Protein AF-A0A4Q3THB3-F1 (afdb_monomer_lite)

Foldseek 3Di:
DQQPDLQRVLFFKKKKAWQADPWDFQWKDQPVVHDDTDDDHHRDIDIDTSPTDMDGTDTPDDDTDIDIDTDGDPVSVVSNVVSVVVDDVVVVPPD

Structure (mmCIF, N/CA/C/O backbone):
data_AF-A0A4Q3THB3-F1
#
_entry.id   AF-A0A4Q3THB3-F1
#
loop_
_atom_site.group_PDB
_atom_site.id
_atom_site.type_symbol
_atom_site.label_atom_id
_atom_site.label_alt_id
_atom_site.label_comp_id
_atom_site.label_asym_id
_atom_site.label_entity_id
_atom_site.label_seq_id
_atom_site.pdbx_PDB_ins_code
_atom_site.Cartn_x
_atom_site.Cartn_y
_atom_site.Cartn_z
_atom_site.occupancy
_atom_site.B_iso_or_equiv
_atom_site.auth_seq_id
_atom_site.auth_comp_id
_atom_site.auth_asym_id
_atom_site.auth_atom_id
_atom_site.pdbx_PDB_model_num
ATOM 1 N N . ARG A 1 1 ? -0.523 7.850 -4.653 1.00 96.00 1 ARG A N 1
ATOM 2 C CA . ARG A 1 1 ? -0.136 7.045 -5.838 1.00 96.00 1 ARG A CA 1
ATOM 3 C C . ARG A 1 1 ? 1.287 6.570 -5.597 1.00 96.00 1 ARG A C 1
ATOM 5 O O . ARG A 1 1 ? 2.094 7.392 -5.182 1.00 96.00 1 ARG A O 1
ATOM 12 N N . ASP A 1 2 ? 1.593 5.306 -5.876 1.00 96.56 2 ASP A N 1
ATOM 13 C CA . ASP A 1 2 ? 2.851 4.675 -5.438 1.00 96.56 2 ASP A CA 1
ATOM 14 C C . ASP A 1 2 ? 3.851 4.405 -6.561 1.00 96.56 2 ASP A C 1
ATOM 16 O O . ASP A 1 2 ? 4.886 3.792 -6.322 1.00 96.56 2 ASP A O 1
ATOM 20 N N . ASN A 1 3 ? 3.583 4.845 -7.787 1.00 97.25 3 ASN A N 1
ATOM 21 C CA . ASN A 1 3 ? 4.388 4.506 -8.966 1.00 97.25 3 ASN A CA 1
ATOM 22 C C . ASN A 1 3 ? 4.859 5.725 -9.777 1.00 97.25 3 ASN A C 1
ATOM 24 O O . ASN A 1 3 ? 5.177 5.598 -10.956 1.00 97.25 3 ASN A O 1
ATOM 28 N N . THR A 1 4 ? 4.913 6.910 -9.164 1.00 96.31 4 THR A N 1
ATOM 29 C CA . THR A 1 4 ? 5.249 8.165 -9.861 1.00 96.31 4 THR A CA 1
ATOM 30 C C . THR A 1 4 ? 6.746 8.489 -9.888 1.00 96.31 4 THR A C 1
ATOM 32 O O . THR A 1 4 ? 7.161 9.378 -10.626 1.00 96.31 4 THR A O 1
ATOM 35 N N . THR A 1 5 ? 7.575 7.776 -9.118 1.00 95.44 5 THR A N 1
ATOM 36 C CA . THR A 1 5 ? 9.036 7.971 -9.088 1.00 95.44 5 THR A CA 1
ATOM 37 C C . THR A 1 5 ? 9.757 6.861 -9.849 1.00 95.44 5 THR A C 1
ATOM 39 O O . THR A 1 5 ? 9.228 5.760 -9.986 1.00 95.44 5 THR A O 1
ATOM 42 N N . LYS A 1 6 ? 10.997 7.094 -10.304 1.00 95.50 6 LYS A N 1
ATOM 43 C CA . LYS A 1 6 ? 11.797 6.063 -10.999 1.00 95.50 6 LYS A CA 1
ATOM 44 C C . LYS A 1 6 ? 11.973 4.795 -10.158 1.00 95.50 6 LYS A C 1
ATOM 46 O O . LYS A 1 6 ? 11.759 3.694 -10.660 1.00 95.50 6 LYS A O 1
ATOM 51 N N . GLY A 1 7 ? 12.271 4.954 -8.869 1.00 94.12 7 GLY A N 1
ATOM 52 C CA . GLY A 1 7 ? 12.451 3.835 -7.946 1.00 94.12 7 GLY A CA 1
ATOM 53 C C . GLY A 1 7 ? 11.192 2.993 -7.732 1.00 94.12 7 GLY A C 1
ATOM 54 O O . GLY A 1 7 ? 11.293 1.815 -7.404 1.00 94.12 7 GLY A O 1
ATOM 55 N N . THR A 1 8 ? 10.003 3.556 -7.957 1.00 95.56 8 THR A N 1
ATOM 56 C CA . THR A 1 8 ? 8.727 2.873 -7.709 1.00 95.56 8 THR A CA 1
ATOM 57 C C . THR A 1 8 ? 7.880 2.639 -8.961 1.00 95.56 8 THR A C 1
ATOM 59 O O . THR A 1 8 ? 6.835 2.001 -8.874 1.00 95.56 8 THR A O 1
ATOM 62 N N . ALA A 1 9 ? 8.341 3.072 -10.138 1.00 97.44 9 ALA A N 1
ATOM 63 C CA . ALA A 1 9 ? 7.618 2.990 -11.414 1.00 97.44 9 ALA A CA 1
ATOM 64 C C . ALA A 1 9 ? 7.211 1.563 -11.826 1.00 97.44 9 ALA A C 1
ATOM 66 O O . ALA A 1 9 ? 6.267 1.378 -12.593 1.00 97.44 9 ALA A O 1
ATOM 67 N N . HIS A 1 10 ? 7.914 0.552 -11.316 1.00 97.75 10 HIS A N 1
ATOM 68 C CA . HIS A 1 10 ? 7.612 -0.855 -11.564 1.00 97.75 10 HIS A CA 1
ATOM 69 C C . HIS A 1 10 ? 6.373 -1.354 -10.799 1.00 97.75 10 HIS A C 1
ATOM 71 O O . HIS A 1 10 ? 5.766 -2.346 -11.190 1.00 97.75 10 HIS A O 1
ATOM 77 N N . ARG A 1 11 ? 5.955 -0.692 -9.716 1.00 97.94 11 ARG A N 1
ATOM 78 C CA . ARG A 1 11 ? 4.852 -1.173 -8.872 1.00 97.94 11 ARG A CA 1
ATOM 79 C C . ARG A 1 11 ? 3.519 -1.114 -9.634 1.00 97.94 11 ARG A C 1
ATOM 81 O O . ARG A 1 11 ? 3.142 -0.058 -10.153 1.00 97.94 11 ARG A O 1
ATOM 88 N N . ARG A 1 12 ? 2.802 -2.244 -9.706 1.00 98.38 12 ARG A N 1
ATOM 89 C CA . ARG A 1 12 ? 1.496 -2.358 -10.388 1.00 98.38 12 ARG A CA 1
ATOM 90 C C . ARG A 1 12 ? 0.342 -2.339 -9.401 1.00 98.38 12 ARG A C 1
ATOM 92 O O . ARG A 1 12 ? -0.579 -1.535 -9.560 1.00 98.38 12 ARG A O 1
ATOM 99 N N . PHE A 1 13 ? 0.432 -3.174 -8.372 1.00 98.69 13 PHE A N 1
ATOM 100 C CA . PHE A 1 13 ? -0.561 -3.254 -7.309 1.00 98.69 13 PHE A CA 1
ATOM 101 C C . PHE A 1 13 ? 0.089 -3.054 -5.947 1.00 98.69 13 PHE A C 1
ATOM 103 O O . PHE A 1 13 ? 1.155 -3.605 -5.673 1.00 98.69 13 PHE A O 1
ATOM 110 N N . ALA A 1 14 ? -0.578 -2.284 -5.10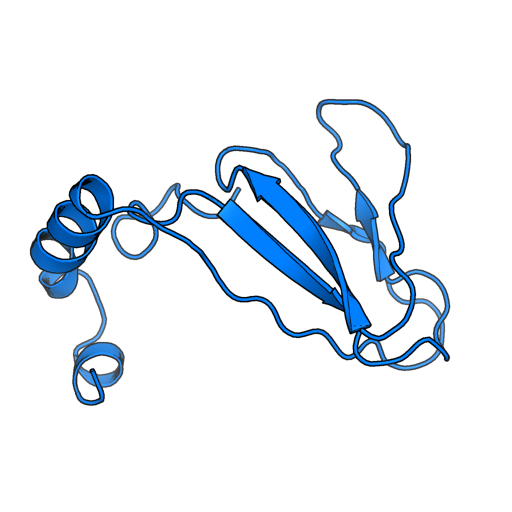0 1.00 98.56 14 ALA A N 1
ATOM 111 C CA . ALA A 1 14 ? -0.317 -2.229 -3.677 1.00 98.56 14 ALA A CA 1
ATOM 112 C C . ALA A 1 14 ? -1.276 -3.193 -2.977 1.00 98.56 14 ALA A C 1
ATOM 114 O O . ALA A 1 14 ? -2.434 -3.347 -3.382 1.00 98.56 14 ALA A O 1
ATOM 115 N N . VAL A 1 15 ? -0.790 -3.841 -1.926 1.00 98.62 15 VAL A N 1
ATOM 116 C CA . VAL A 1 15 ? -1.596 -4.700 -1.064 1.00 98.62 15 VAL A CA 1
ATOM 117 C C . VAL A 1 15 ? -1.530 -4.124 0.340 1.00 98.62 15 VAL A C 1
ATOM 119 O O . VAL A 1 15 ? -0.446 -3.887 0.852 1.00 98.62 15 VAL A O 1
ATOM 122 N N . SER A 1 16 ? -2.677 -3.906 0.973 1.00 98.25 16 SER A N 1
ATOM 123 C CA . SER A 1 16 ? -2.761 -3.519 2.381 1.00 98.25 16 SER A CA 1
ATOM 124 C C . SER A 1 16 ? -3.351 -4.673 3.177 1.00 98.25 16 SER A C 1
ATOM 126 O O . SER A 1 16 ? -4.539 -4.967 3.033 1.00 98.25 16 SER A O 1
ATOM 128 N N . ILE A 1 17 ? -2.517 -5.343 3.977 1.00 98.56 17 ILE A N 1
ATOM 129 C CA . ILE A 1 17 ? -2.927 -6.440 4.863 1.00 98.56 17 ILE A CA 1
ATOM 130 C C . ILE A 1 17 ? -2.962 -5.914 6.292 1.00 98.56 17 ILE A C 1
ATOM 132 O O . ILE A 1 17 ? -1.937 -5.474 6.813 1.00 98.56 17 ILE A O 1
ATOM 136 N N . ASN A 1 18 ? -4.128 -5.974 6.931 1.00 98.19 18 ASN A N 1
ATOM 137 C CA . ASN A 1 18 ? -4.270 -5.588 8.334 1.00 98.19 18 ASN A CA 1
ATOM 138 C C . ASN A 1 18 ? -3.721 -6.695 9.241 1.00 98.19 18 ASN A C 1
ATOM 140 O O . ASN A 1 18 ? -4.052 -7.862 9.050 1.00 98.19 18 ASN A O 1
ATOM 144 N N . LEU A 1 19 ? -2.908 -6.346 10.239 1.00 98.50 19 LEU A N 1
ATOM 145 C CA . LEU A 1 19 ? -2.315 -7.312 11.178 1.00 98.50 19 LEU A CA 1
ATOM 146 C C . LEU A 1 19 ? -2.982 -7.293 12.559 1.00 98.50 19 LEU A C 1
ATOM 148 O O . LEU A 1 19 ? -2.788 -8.208 13.352 1.00 98.50 19 LEU A O 1
ATOM 152 N N . ASN A 1 20 ? -3.789 -6.274 12.844 1.00 98.38 20 ASN A N 1
ATOM 153 C CA . ASN A 1 20 ? -4.555 -6.139 14.076 1.00 98.38 20 ASN A CA 1
ATOM 154 C C . ASN A 1 20 ? -5.879 -5.392 13.825 1.00 98.38 20 ASN A C 1
ATOM 156 O O . ASN A 1 20 ? -6.139 -4.930 12.711 1.00 98.38 20 ASN A O 1
ATOM 160 N N . SER A 1 21 ? -6.733 -5.309 14.851 1.00 97.94 21 SER A N 1
ATOM 161 C CA . SER A 1 21 ? -8.045 -4.639 14.779 1.00 97.94 21 SER A CA 1
ATOM 162 C C . SER A 1 21 ? -8.383 -3.752 15.979 1.00 97.94 21 SER A C 1
ATOM 164 O O . SER A 1 21 ? -9.459 -3.162 15.991 1.00 97.94 21 SER A O 1
ATOM 166 N N . ASP A 1 22 ? -7.510 -3.653 16.984 1.00 97.88 22 ASP A N 1
ATOM 167 C CA . ASP A 1 22 ? -7.751 -2.808 18.161 1.00 97.88 22 ASP A CA 1
ATOM 168 C C . ASP A 1 22 ? -7.281 -1.362 17.923 1.00 97.88 22 ASP A C 1
ATOM 170 O O . ASP A 1 22 ? -6.324 -0.880 18.527 1.00 97.88 22 ASP A O 1
ATOM 174 N N . TYR A 1 23 ? -7.933 -0.687 16.974 1.00 97.94 23 TYR A N 1
ATOM 175 C CA . TYR A 1 23 ? -7.728 0.730 16.671 1.00 97.94 23 TYR A CA 1
ATOM 176 C C . TYR A 1 23 ? -8.984 1.359 16.052 1.00 97.94 23 TYR A C 1
ATOM 178 O O . TYR A 1 23 ? -9.803 0.678 15.425 1.00 97.94 23 TYR A O 1
ATOM 186 N N . ASP A 1 24 ? -9.097 2.681 16.182 1.00 98.19 24 ASP A N 1
ATOM 187 C CA . ASP A 1 24 ? -10.135 3.484 15.528 1.00 98.19 24 ASP A CA 1
ATOM 188 C C . ASP A 1 24 ? -9.504 4.351 14.425 1.00 98.19 24 ASP A C 1
ATOM 190 O O . ASP A 1 24 ? -8.366 4.806 14.557 1.00 98.19 24 ASP A O 1
ATOM 194 N N . GLY A 1 25 ? -10.232 4.586 13.329 1.00 97.75 25 GLY A N 1
ATOM 195 C CA . GLY A 1 25 ? -9.671 5.202 12.117 1.00 97.75 25 GLY A CA 1
ATOM 196 C C . GLY A 1 25 ? -8.721 4.269 11.350 1.00 97.75 25 GLY A C 1
ATOM 197 O O . GLY A 1 25 ? -8.891 3.056 11.393 1.00 97.75 25 GLY A O 1
ATOM 198 N N . GLY A 1 26 ? -7.737 4.800 10.619 1.00 97.75 26 GLY A N 1
ATOM 199 C CA . GLY A 1 26 ? -6.764 3.976 9.879 1.00 97.75 26 GLY A CA 1
ATOM 200 C C . GLY A 1 26 ? -7.313 3.263 8.637 1.00 97.75 26 GLY A C 1
ATOM 201 O O . GLY A 1 26 ? -6.655 2.364 8.109 1.00 97.75 26 GLY A O 1
ATOM 202 N N . ASP A 1 27 ? -8.509 3.627 8.178 1.00 98.00 27 ASP A N 1
ATOM 203 C CA . ASP A 1 27 ? -9.168 2.967 7.052 1.00 98.00 27 ASP A CA 1
ATOM 204 C C . ASP A 1 27 ? -8.554 3.381 5.727 1.00 98.00 27 ASP A C 1
ATOM 206 O O . ASP A 1 27 ? -8.172 4.532 5.542 1.00 98.00 27 ASP A O 1
ATOM 210 N N . LEU A 1 28 ? -8.549 2.472 4.758 1.00 98.19 28 LEU A N 1
ATOM 211 C CA . LEU A 1 28 ? -8.154 2.822 3.404 1.00 98.19 28 LEU A CA 1
ATOM 212 C C . LEU A 1 28 ? -9.298 3.565 2.701 1.00 98.19 28 LEU A C 1
ATOM 214 O O . LEU A 1 28 ? -10.435 3.091 2.693 1.00 98.19 28 LEU A O 1
ATOM 218 N N . ARG A 1 29 ? -8.998 4.702 2.073 1.00 98.25 29 ARG A N 1
ATOM 219 C CA . ARG A 1 29 ? -9.928 5.477 1.238 1.00 98.25 29 ARG A CA 1
ATOM 220 C C . ARG A 1 29 ? -9.311 5.751 -0.132 1.00 98.25 29 ARG A C 1
ATOM 222 O O . ARG A 1 29 ? -8.097 5.922 -0.249 1.00 98.25 29 ARG A O 1
ATOM 229 N N . PHE A 1 30 ? -10.163 5.832 -1.156 1.00 98.12 30 PHE A N 1
ATOM 230 C CA . PHE A 1 30 ? -9.791 6.192 -2.528 1.00 98.12 30 PHE A CA 1
ATOM 231 C C . PHE A 1 30 ? -10.530 7.468 -2.955 1.00 98.12 30 PHE A C 1
ATOM 233 O O . PHE A 1 30 ? -11.618 7.371 -3.527 1.00 98.12 30 PHE A O 1
ATOM 240 N N . PRO A 1 31 ? -9.968 8.664 -2.690 1.00 97.06 31 PRO A N 1
ATOM 241 C CA . PRO A 1 31 ? -10.685 9.932 -2.858 1.00 97.06 31 PRO A CA 1
ATOM 242 C C . PRO A 1 31 ? -11.175 10.217 -4.285 1.00 97.06 31 PRO A C 1
ATOM 244 O O . PRO A 1 31 ? -12.118 10.979 -4.467 1.00 97.06 31 PRO A O 1
ATOM 247 N N . GLU A 1 32 ? -10.573 9.587 -5.299 1.00 97.25 32 GLU A N 1
ATOM 248 C CA . GLU A 1 32 ? -11.017 9.685 -6.700 1.00 97.25 32 GLU A CA 1
ATOM 249 C C . GLU A 1 32 ? -12.409 9.076 -6.937 1.00 97.25 32 GLU A C 1
ATOM 251 O O . GLU A 1 32 ? -13.057 9.404 -7.928 1.00 97.25 32 GLU A O 1
ATOM 256 N N . PHE A 1 33 ? -12.876 8.204 -6.037 1.00 96.38 33 PHE A N 1
ATOM 257 C CA . PHE A 1 33 ? -14.116 7.434 -6.180 1.00 96.38 33 PHE A CA 1
ATOM 258 C C . PHE A 1 33 ? -15.116 7.682 -5.040 1.00 96.38 33 PHE A C 1
ATOM 260 O O . PHE A 1 33 ? -16.056 6.906 -4.865 1.00 96.38 33 PHE A O 1
ATOM 267 N N . GLY A 1 34 ? -14.922 8.754 -4.267 1.00 95.94 34 GLY A N 1
ATOM 268 C CA . GLY A 1 34 ? -15.798 9.155 -3.167 1.00 95.94 34 GLY A CA 1
ATOM 269 C C . GLY A 1 34 ? -15.184 8.969 -1.778 1.00 95.94 34 GLY A C 1
ATOM 270 O O . GLY A 1 34 ? -13.972 8.837 -1.609 1.00 95.94 34 GLY A O 1
ATOM 271 N N . ASP A 1 35 ? -16.044 8.997 -0.764 1.00 96.50 35 ASP A N 1
ATOM 272 C CA . ASP A 1 35 ? -15.679 9.018 0.656 1.00 96.50 35 ASP A CA 1
ATOM 273 C C . ASP A 1 35 ? -15.705 7.641 1.336 1.00 96.50 35 ASP A C 1
ATOM 275 O O . ASP A 1 35 ? -15.293 7.521 2.491 1.00 96.50 35 ASP A O 1
ATOM 279 N N . ARG A 1 36 ? -16.133 6.595 0.618 1.00 97.75 36 ARG A N 1
ATOM 280 C CA . ARG A 1 36 ? -16.200 5.226 1.137 1.00 97.75 36 ARG A CA 1
ATOM 281 C C . ARG A 1 36 ? -14.844 4.755 1.665 1.00 97.75 36 ARG A C 1
ATOM 283 O O . ARG A 1 36 ? -13.832 4.805 0.960 1.00 97.75 36 ARG A O 1
ATOM 290 N N . THR A 1 37 ? -14.866 4.198 2.874 1.00 98.06 37 THR A N 1
ATOM 291 C CA . THR A 1 37 ? -13.707 3.576 3.512 1.00 98.06 37 THR A CA 1
ATOM 292 C C . THR A 1 37 ? -13.737 2.047 3.416 1.00 98.06 37 THR A C 1
ATOM 294 O O . THR A 1 37 ? -14.790 1.421 3.253 1.00 98.06 37 THR A O 1
ATOM 297 N N . TYR A 1 38 ? -12.554 1.438 3.491 1.00 97.81 38 TYR A N 1
ATOM 298 C CA . TYR A 1 38 ? -12.335 -0.002 3.408 1.00 97.81 38 TYR A CA 1
ATOM 299 C C . TYR A 1 38 ? -11.442 -0.458 4.567 1.00 97.81 38 TYR A C 1
ATOM 301 O O . TYR A 1 38 ? -10.302 -0.007 4.703 1.00 97.81 38 TYR A O 1
ATOM 309 N N . ARG A 1 39 ? -11.943 -1.403 5.371 1.00 97.31 39 ARG A N 1
ATOM 310 C CA . ARG A 1 39 ? -11.206 -2.044 6.469 1.00 97.31 39 ARG A CA 1
ATOM 311 C C . ARG A 1 39 ? -11.375 -3.566 6.404 1.00 97.31 39 ARG A C 1
ATOM 313 O O . ARG A 1 39 ? -12.347 -4.094 6.942 1.00 97.31 39 ARG A O 1
ATOM 320 N N . PRO A 1 40 ? -10.456 -4.289 5.746 1.00 97.25 40 PRO A N 1
ATOM 321 C CA . PRO A 1 40 ? -10.406 -5.742 5.857 1.00 97.25 40 PRO A CA 1
ATOM 322 C C . PRO A 1 40 ? -10.201 -6.177 7.324 1.00 97.25 40 PRO A C 1
ATOM 324 O O . PRO A 1 40 ? -9.562 -5.442 8.087 1.00 97.25 40 PRO A O 1
ATOM 327 N N . PRO A 1 41 ? -10.693 -7.358 7.739 1.00 97.69 41 PRO A N 1
ATOM 328 C CA . PRO A 1 41 ? -10.356 -7.918 9.051 1.00 97.69 41 PRO A CA 1
ATOM 329 C C . PRO A 1 41 ? -8.843 -8.206 9.151 1.00 97.69 41 PRO A C 1
ATOM 331 O O . PRO A 1 41 ? -8.167 -8.225 8.119 1.00 97.69 41 PRO A O 1
ATOM 334 N N . PRO A 1 42 ? -8.284 -8.461 10.350 1.00 98.38 42 PRO A N 1
ATOM 335 C CA . PRO A 1 42 ? -6.914 -8.958 10.480 1.00 98.38 42 PRO A CA 1
ATOM 336 C C . PRO A 1 42 ? -6.669 -10.185 9.586 1.00 98.38 42 PRO A C 1
ATOM 338 O O . PRO A 1 42 ? -7.503 -11.085 9.518 1.00 98.38 42 PRO A O 1
ATOM 341 N N . GLY A 1 43 ? -5.552 -10.195 8.858 1.00 98.25 43 GLY A N 1
ATOM 342 C CA . GLY A 1 43 ? -5.227 -11.178 7.817 1.00 98.25 43 GLY A CA 1
ATOM 343 C C . GLY A 1 43 ? -5.916 -10.937 6.466 1.00 98.25 43 GLY A C 1
ATOM 344 O O . GLY A 1 43 ? -5.497 -11.497 5.456 1.00 98.25 43 GLY A O 1
ATOM 345 N N . GLY A 1 44 ? -6.937 -10.081 6.411 1.00 98.31 44 GLY A N 1
ATOM 346 C CA . GLY A 1 44 ? -7.598 -9.660 5.180 1.00 98.31 44 GLY A CA 1
ATOM 347 C C . GLY A 1 44 ? -6.778 -8.630 4.403 1.00 98.31 44 GLY A C 1
ATOM 348 O O . GLY A 1 44 ? -6.091 -7.789 4.988 1.00 98.31 44 GLY A O 1
ATOM 349 N N . ALA A 1 45 ? -6.890 -8.675 3.075 1.00 98.12 45 ALA A N 1
ATOM 350 C CA . ALA A 1 45 ? -6.147 -7.815 2.160 1.00 98.12 45 ALA A CA 1
ATOM 351 C C . ALA A 1 45 ? -7.075 -6.899 1.350 1.00 98.12 45 ALA A C 1
ATOM 353 O O . ALA A 1 45 ? -8.097 -7.342 0.825 1.00 98.12 45 ALA A O 1
ATOM 354 N N . CYS A 1 46 ? -6.679 -5.638 1.180 1.00 98.25 46 CYS A N 1
ATOM 355 C CA . CYS A 1 46 ? -7.184 -4.778 0.113 1.00 98.25 46 CYS A CA 1
ATOM 356 C C . CYS A 1 46 ? -6.104 -4.643 -0.967 1.00 98.25 46 CYS A C 1
ATOM 358 O O . CYS A 1 46 ? -4.992 -4.210 -0.664 1.00 98.25 46 CYS A O 1
ATOM 360 N N . VAL A 1 47 ? -6.420 -5.024 -2.208 1.00 98.44 47 VAL A N 1
ATOM 361 C CA . VAL A 1 47 ? -5.507 -4.947 -3.361 1.00 98.44 47 VAL A CA 1
ATOM 362 C C . VAL A 1 47 ? -6.002 -3.862 -4.307 1.00 98.44 47 VAL A C 1
ATOM 364 O O . VAL A 1 47 ? -7.165 -3.876 -4.708 1.00 98.44 47 VAL A O 1
ATOM 367 N N . PHE A 1 48 ? -5.133 -2.927 -4.678 1.00 98.38 48 PHE A N 1
ATOM 368 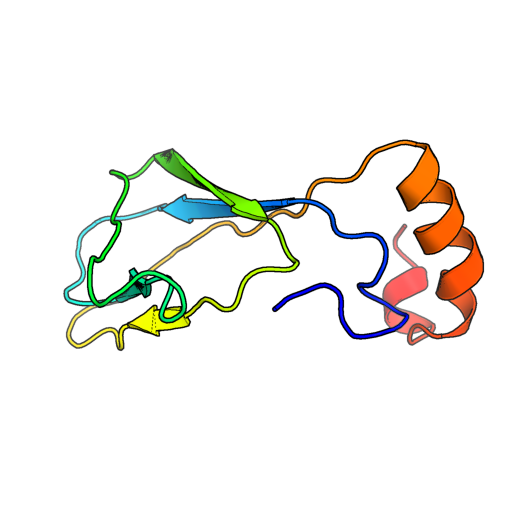C CA . PHE A 1 48 ? -5.499 -1.796 -5.531 1.00 98.38 48 PHE A CA 1
ATOM 369 C C . PH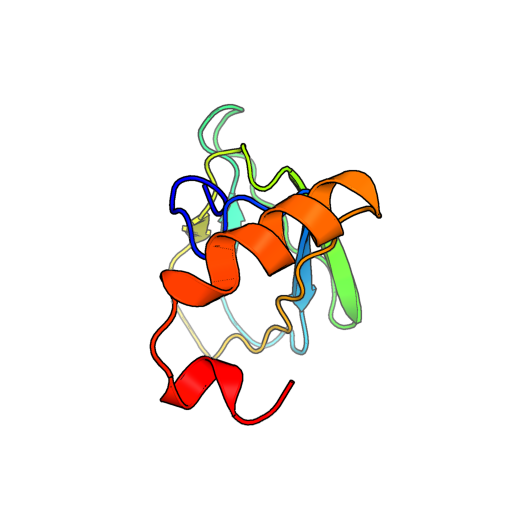E A 1 48 ? -4.338 -1.357 -6.423 1.00 98.38 48 PHE A C 1
ATOM 371 O O . PHE A 1 48 ? -3.173 -1.653 -6.158 1.00 98.38 48 PHE A O 1
ATOM 378 N N . SER A 1 49 ? -4.652 -0.661 -7.518 1.00 98.31 49 SER A N 1
ATOM 379 C CA . SER A 1 49 ? -3.632 -0.174 -8.450 1.00 98.31 49 SER A CA 1
ATOM 380 C C . SER A 1 49 ? -2.752 0.895 -7.800 1.00 98.31 49 SER A C 1
ATOM 382 O O . SER A 1 49 ? -3.262 1.870 -7.246 1.00 98.31 49 SER A O 1
ATOM 384 N N . CYS A 1 50 ? -1.429 0.783 -7.957 1.00 98.44 50 CYS A N 1
ATOM 385 C CA . CYS A 1 50 ? -0.479 1.815 -7.519 1.00 98.44 50 CYS A CA 1
ATOM 386 C C . CYS A 1 50 ? -0.702 3.161 -8.220 1.00 98.44 50 CYS A C 1
ATOM 388 O O . CYS A 1 50 ? -0.296 4.204 -7.699 1.00 98.44 50 CYS A O 1
ATOM 390 N N . SER A 1 51 ? -1.361 3.143 -9.381 1.00 97.88 51 SER A N 1
ATOM 391 C CA . SER A 1 51 ? -1.709 4.344 -10.125 1.00 97.88 51 SER A CA 1
ATOM 392 C C . SER A 1 51 ? -2.858 5.117 -9.502 1.00 97.88 51 SER A C 1
ATOM 394 O O . SER A 1 51 ? -3.086 6.215 -9.972 1.00 97.88 51 SER A O 1
ATOM 396 N N . ILE A 1 52 ? -3.575 4.614 -8.491 1.00 97.56 52 ILE A N 1
ATOM 397 C CA . ILE A 1 52 ? -4.735 5.281 -7.873 1.00 97.56 52 ILE A CA 1
ATOM 398 C C . ILE A 1 52 ? -4.307 6.116 -6.651 1.00 97.56 52 ILE A C 1
ATOM 400 O O . ILE A 1 52 ? -3.389 5.753 -5.900 1.00 97.56 52 ILE A O 1
ATOM 404 N N . LEU A 1 53 ? -4.934 7.282 -6.464 1.00 97.75 53 LEU A N 1
ATOM 405 C CA . LEU A 1 53 ? -4.778 8.093 -5.261 1.00 97.75 53 LEU A CA 1
ATOM 406 C C . LEU A 1 53 ? -5.506 7.405 -4.108 1.00 97.75 53 LEU A C 1
ATOM 408 O O . LEU A 1 53 ? -6.680 7.056 -4.205 1.00 97.75 53 LEU A O 1
ATOM 412 N N . HIS A 1 54 ? -4.792 7.221 -3.010 1.00 98.06 54 HIS A N 1
ATOM 413 C CA . HIS A 1 54 ? -5.298 6.546 -1.833 1.00 98.06 54 HIS A CA 1
ATOM 414 C C . HIS A 1 54 ? -4.672 7.170 -0.593 1.00 98.06 54 HIS A C 1
ATOM 416 O O . HIS A 1 54 ? -3.632 7.830 -0.667 1.00 98.06 54 HIS A O 1
ATOM 422 N N . GLU A 1 55 ? -5.311 6.929 0.538 1.00 97.44 55 GLU A N 1
ATOM 423 C CA . GLU A 1 55 ? -4.844 7.348 1.851 1.00 97.44 55 GLU A CA 1
ATOM 424 C C . GLU A 1 55 ? -5.330 6.363 2.915 1.00 97.44 55 GLU A C 1
ATOM 426 O O . GLU A 1 55 ? -6.369 5.718 2.754 1.00 97.44 55 GLU A O 1
ATOM 431 N N . ALA A 1 56 ? -4.577 6.269 4.008 1.00 97.62 56 ALA A N 1
ATOM 432 C CA . ALA A 1 56 ? -5.094 5.746 5.262 1.00 97.62 56 ALA A CA 1
ATOM 433 C C . ALA A 1 56 ? -5.664 6.924 6.062 1.00 97.62 56 ALA A C 1
ATOM 435 O O . ALA A 1 56 ? -4.968 7.926 6.249 1.00 97.62 56 ALA A O 1
ATOM 436 N N . THR A 1 57 ? -6.908 6.822 6.529 1.00 97.81 57 THR A N 1
ATOM 437 C CA . THR A 1 57 ? -7.491 7.844 7.403 1.00 97.81 57 THR A CA 1
ATOM 438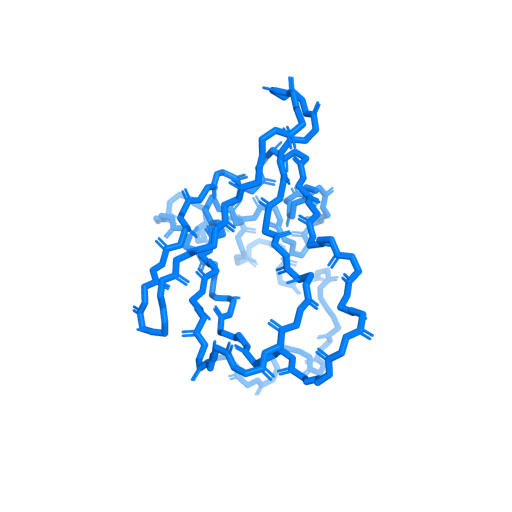 C C . THR A 1 57 ? -6.709 7.918 8.721 1.00 97.81 57 THR A C 1
ATOM 440 O O . THR A 1 57 ? -6.069 6.936 9.109 1.00 97.81 57 THR A O 1
ATOM 443 N N . PRO A 1 58 ? -6.720 9.059 9.434 1.00 98.31 58 PRO A N 1
ATOM 444 C CA . PRO A 1 58 ? -6.003 9.176 10.700 1.00 98.31 58 PRO A CA 1
ATOM 445 C C . PRO A 1 58 ? -6.417 8.084 11.690 1.00 98.31 58 PRO A C 1
ATOM 447 O O . PRO A 1 58 ? -7.605 7.807 11.844 1.00 98.31 58 PRO A O 1
ATOM 450 N N . VAL A 1 59 ? -5.444 7.475 12.369 1.00 98.38 59 VAL A N 1
ATOM 451 C CA . VAL A 1 59 ? -5.714 6.607 13.522 1.00 98.38 59 VAL A CA 1
ATOM 452 C C . VAL A 1 59 ? -5.985 7.512 14.719 1.00 98.38 59 VAL A C 1
ATOM 454 O O . VAL A 1 59 ? -5.127 8.307 15.096 1.00 98.38 59 VAL A O 1
ATOM 457 N N . SER A 1 60 ? -7.181 7.425 15.298 1.00 98.44 60 SER A N 1
ATOM 458 C CA . SER A 1 60 ? -7.600 8.279 16.420 1.00 98.44 60 SER A CA 1
ATOM 459 C C . SER A 1 60 ? -7.429 7.615 17.788 1.00 98.44 60 SER A C 1
ATOM 461 O O . SER A 1 60 ? -7.446 8.302 18.806 1.00 98.44 60 SER A O 1
ATOM 463 N N . ARG A 1 61 ? -7.280 6.286 17.823 1.00 98.62 61 ARG A N 1
ATOM 464 C CA . ARG A 1 61 ? -7.042 5.484 19.031 1.00 98.62 61 ARG A CA 1
ATOM 465 C C . ARG A 1 61 ? -6.267 4.221 18.667 1.00 98.62 61 ARG A C 1
ATOM 467 O O . ARG A 1 61 ? -6.604 3.578 17.675 1.00 98.62 61 ARG A O 1
ATOM 474 N N . GLY A 1 62 ? -5.318 3.832 19.517 1.00 98.25 62 GLY A N 1
ATOM 475 C CA . GLY A 1 62 ? -4.541 2.600 19.360 1.00 98.25 62 GLY A CA 1
ATOM 476 C C . GLY A 1 62 ? -3.449 2.719 18.298 1.00 98.25 62 GLY A C 1
ATOM 477 O O . GLY A 1 62 ? -3.062 3.819 17.907 1.00 98.25 62 GLY A O 1
ATOM 478 N N . GLU A 1 63 ? -2.956 1.574 17.833 1.00 98.38 63 GLU A N 1
ATOM 479 C CA . GLU A 1 63 ? -1.913 1.479 16.810 1.00 98.38 63 GLU A CA 1
ATOM 480 C C . GLU A 1 63 ? -2.379 0.555 15.685 1.00 98.38 63 GLU A C 1
ATOM 482 O O . GLU A 1 63 ? -2.946 -0.507 15.944 1.00 98.38 63 GLU A O 1
ATOM 487 N N . ARG A 1 64 ? -2.140 0.934 14.425 1.00 98.06 64 ARG A N 1
ATOM 488 C CA . ARG A 1 64 ? -2.464 0.102 13.259 1.00 98.06 64 ARG A CA 1
ATOM 489 C C . ARG A 1 64 ? -1.201 -0.561 12.722 1.00 98.06 64 ARG A C 1
ATOM 491 O O . ARG A 1 64 ? -0.348 0.108 12.142 1.00 98.06 64 ARG A O 1
ATOM 498 N N . PHE A 1 65 ? -1.135 -1.883 12.823 1.00 98.31 65 PHE A N 1
ATOM 499 C CA . PHE A 1 65 ? -0.094 -2.690 12.197 1.00 98.31 65 PHE A CA 1
ATOM 500 C C . PHE A 1 65 ? -0.584 -3.205 10.841 1.00 98.31 65 PHE A C 1
ATOM 502 O O . PHE A 1 65 ? -1.668 -3.785 10.729 1.00 98.31 65 PHE A O 1
ATOM 509 N N . ALA A 1 66 ? 0.216 -2.996 9.796 1.00 97.88 66 ALA A N 1
ATOM 510 C CA . ALA A 1 66 ? -0.102 -3.440 8.446 1.00 97.88 66 ALA A CA 1
ATOM 511 C C . ALA A 1 66 ? 1.143 -3.938 7.708 1.00 97.88 66 ALA A C 1
ATOM 513 O O . ALA A 1 66 ? 2.237 -3.408 7.894 1.00 97.88 66 ALA A O 1
ATOM 514 N N . PHE A 1 67 ? 0.955 -4.921 6.829 1.00 98.38 67 PHE A N 1
ATOM 515 C CA . PHE A 1 67 ? 1.963 -5.340 5.858 1.00 98.38 67 PHE A CA 1
ATOM 516 C C . PHE A 1 67 ? 1.586 -4.805 4.472 1.00 98.38 67 PHE A C 1
ATOM 518 O O . PHE A 1 67 ? 0.458 -5.013 4.019 1.00 98.38 67 PHE A O 1
ATOM 525 N N . LEU A 1 68 ? 2.519 -4.091 3.828 1.00 97.69 68 LEU A N 1
ATOM 526 C CA . LEU A 1 68 ? 2.275 -3.323 2.599 1.00 97.69 68 LEU A CA 1
ATOM 527 C C . LEU A 1 68 ? 3.162 -3.776 1.418 1.00 97.69 68 LEU A C 1
ATOM 529 O O . LEU A 1 68 ? 4.043 -3.019 0.996 1.00 97.69 68 LEU A O 1
ATOM 533 N N . PRO A 1 69 ? 3.015 -5.009 0.893 1.00 97.69 69 PRO A N 1
ATOM 534 C CA . PRO A 1 69 ? 3.803 -5.437 -0.252 1.00 97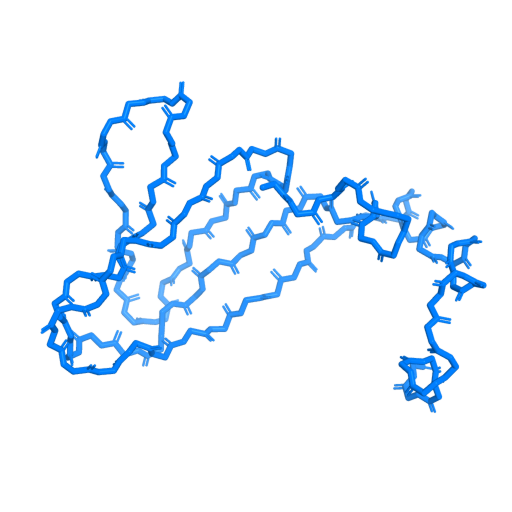.69 69 PRO A CA 1
ATOM 535 C C . PRO A 1 69 ? 3.304 -4.793 -1.553 1.00 97.69 69 PRO A C 1
ATOM 537 O O . PRO A 1 69 ? 2.153 -4.364 -1.680 1.00 97.69 69 PRO A O 1
ATOM 540 N N . PHE A 1 70 ? 4.185 -4.784 -2.551 1.00 98.12 70 PHE A N 1
ATOM 541 C CA . PHE A 1 70 ? 3.886 -4.322 -3.901 1.00 98.12 70 PHE A CA 1
ATOM 542 C C . PHE A 1 70 ? 4.112 -5.449 -4.898 1.00 98.12 70 PHE A C 1
ATOM 544 O O . PHE A 1 70 ? 5.138 -6.126 -4.853 1.00 98.12 70 PHE A O 1
ATOM 551 N N . LEU A 1 71 ? 3.161 -5.623 -5.809 1.00 98.38 71 LEU A N 1
ATOM 552 C CA . LEU A 1 71 ? 3.186 -6.659 -6.832 1.00 98.38 71 LEU A CA 1
ATOM 553 C C . LEU A 1 71 ? 3.455 -6.036 -8.199 1.00 98.38 71 LEU A C 1
ATOM 555 O O . LEU A 1 71 ? 2.988 -4.932 -8.509 1.00 98.38 71 LEU A O 1
ATOM 559 N N . TYR A 1 72 ? 4.207 -6.760 -9.016 1.00 98.44 72 TYR A N 1
ATOM 560 C CA . TYR A 1 72 ? 4.552 -6.387 -10.377 1.00 98.44 72 TYR A CA 1
ATOM 561 C C . TYR A 1 72 ? 4.807 -7.643 -11.219 1.00 98.44 72 TYR A C 1
ATOM 563 O O . TYR A 1 72 ? 5.078 -8.712 -10.677 1.00 98.44 72 TYR A O 1
ATOM 571 N N . ASP A 1 73 ? 4.660 -7.512 -12.534 1.00 97.88 73 ASP A N 1
ATOM 572 C CA . ASP A 1 73 ? 4.863 -8.581 -13.513 1.00 97.88 73 ASP A CA 1
ATOM 573 C C . ASP A 1 73 ? 6.290 -8.562 -14.091 1.00 97.88 73 ASP A C 1
ATOM 575 O O . ASP A 1 73 ? 7.106 -7.701 -13.760 1.00 97.88 73 ASP A O 1
ATOM 579 N N . GLU A 1 74 ? 6.599 -9.498 -14.990 1.00 98.38 74 GLU A N 1
ATOM 580 C CA . GLU A 1 74 ? 7.917 -9.587 -15.636 1.00 98.38 74 GLU A CA 1
ATOM 581 C C . GLU A 1 74 ? 8.272 -8.328 -16.440 1.00 98.38 74 GLU A C 1
ATOM 583 O O . GLU A 1 74 ? 9.416 -7.874 -16.434 1.00 98.38 74 GLU A O 1
ATOM 588 N N . ALA A 1 75 ? 7.291 -7.720 -17.114 1.00 98.31 75 ALA A N 1
ATOM 589 C CA . ALA A 1 75 ? 7.509 -6.485 -17.860 1.00 98.31 75 ALA A CA 1
ATOM 590 C C . ALA A 1 75 ? 7.930 -5.338 -16.928 1.00 98.31 75 ALA A C 1
ATOM 592 O O . ALA A 1 75 ? 8.845 -4.575 -17.237 1.00 98.31 75 ALA A O 1
ATOM 593 N N . ALA A 1 76 ? 7.298 -5.226 -15.762 1.00 97.94 76 ALA A N 1
ATOM 594 C CA . ALA A 1 76 ? 7.684 -4.267 -14.742 1.00 97.94 76 ALA A CA 1
ATOM 595 C C . ALA A 1 76 ? 8.989 -4.626 -14.016 1.00 97.94 76 ALA A C 1
ATOM 597 O O . ALA A 1 76 ? 9.689 -3.714 -13.575 1.00 97.94 76 ALA A O 1
ATOM 598 N N . ALA A 1 77 ? 9.353 -5.906 -13.917 1.00 97.69 77 ALA A N 1
ATOM 599 C CA . ALA A 1 77 ? 10.647 -6.316 -13.374 1.00 97.69 77 ALA A CA 1
ATOM 600 C C . ALA A 1 77 ? 11.807 -5.715 -14.186 1.00 97.69 77 ALA A C 1
ATOM 602 O O . ALA A 1 77 ? 12.730 -5.152 -13.602 1.00 97.69 77 ALA A O 1
ATOM 603 N N . LYS A 1 78 ? 11.695 -5.684 -15.521 1.00 98.06 78 LYS A N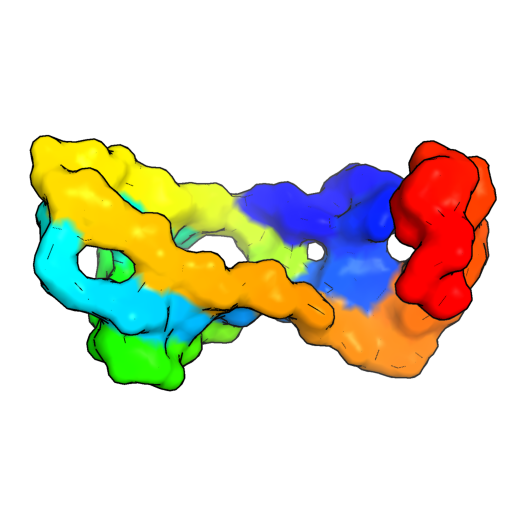 1
ATOM 604 C CA . LYS A 1 78 ? 12.673 -5.002 -16.392 1.00 98.06 78 LYS A CA 1
ATOM 605 C C . LYS A 1 78 ? 12.788 -3.509 -16.072 1.00 98.06 78 LYS A C 1
ATOM 607 O O . LYS A 1 78 ? 13.885 -2.984 -15.921 1.00 98.06 78 LYS A O 1
ATOM 612 N N . VAL A 1 79 ? 11.652 -2.835 -15.863 1.00 97.50 79 VAL A N 1
ATOM 613 C CA . VAL A 1 79 ? 11.628 -1.420 -15.440 1.00 97.50 79 VAL A CA 1
ATOM 614 C C . VAL A 1 79 ? 12.311 -1.233 -14.083 1.00 97.50 79 VAL A C 1
ATOM 616 O O . VAL A 1 79 ? 12.988 -0.228 -13.865 1.00 97.50 79 VAL A O 1
ATOM 619 N N . ARG A 1 80 ? 12.136 -2.178 -13.151 1.00 96.12 80 ARG A N 1
ATOM 620 C CA . ARG A 1 80 ? 12.811 -2.156 -11.848 1.00 96.12 80 ARG A CA 1
ATOM 621 C C . ARG A 1 80 ? 14.325 -2.235 -12.025 1.00 96.12 80 ARG A C 1
ATOM 623 O O . ARG A 1 80 ? 15.013 -1.389 -11.465 1.00 96.12 80 ARG A O 1
ATOM 630 N N . GLU A 1 81 ? 14.813 -3.201 -12.800 1.00 95.88 81 GLU A N 1
ATOM 631 C CA . GLU A 1 81 ? 16.240 -3.413 -13.084 1.00 95.88 81 GLU A CA 1
ATOM 632 C C . GLU A 1 81 ? 16.884 -2.183 -13.732 1.00 95.88 81 GLU A C 1
ATOM 634 O O . GLU A 1 81 ? 17.878 -1.661 -13.226 1.00 95.88 81 GLU A O 1
ATOM 639 N N . GLU A 1 82 ? 16.270 -1.647 -14.788 1.00 96.19 82 GLU A N 1
ATOM 640 C CA . GLU A 1 82 ? 16.741 -0.442 -15.483 1.00 96.19 82 GLU A CA 1
ATOM 641 C C . GLU A 1 82 ? 16.837 0.780 -14.558 1.00 96.19 82 GLU A C 1
ATOM 643 O O . GLU A 1 82 ? 17.701 1.649 -14.742 1.00 96.19 82 GLU A O 1
ATOM 648 N N . ASN A 1 83 ? 15.946 0.855 -13.564 1.00 96.12 83 ASN A N 1
ATOM 649 C CA . ASN A 1 83 ? 15.868 1.966 -12.628 1.00 96.12 83 ASN A CA 1
ATOM 650 C C . ASN A 1 83 ? 16.695 1.768 -11.348 1.00 96.12 83 ASN A C 1
ATOM 652 O O . ASN A 1 83 ? 16.780 2.723 -10.574 1.00 96.12 83 ASN A O 1
ATOM 656 N N . LEU A 1 84 ? 17.340 0.611 -11.127 1.00 93.00 84 LEU A N 1
ATOM 657 C CA . LEU A 1 84 ? 18.191 0.371 -9.944 1.00 93.00 84 LEU A CA 1
ATOM 658 C C . LEU A 1 84 ? 19.272 1.446 -9.786 1.00 93.00 84 LEU A C 1
ATOM 660 O O . LEU A 1 84 ? 19.568 1.865 -8.675 1.00 93.00 84 LEU A O 1
ATOM 664 N N . LYS A 1 85 ? 19.782 1.975 -10.903 1.00 92.94 85 LYS A N 1
ATOM 665 C CA . LYS A 1 85 ? 20.762 3.075 -10.943 1.00 92.94 85 LYS A CA 1
ATOM 666 C C . LYS A 1 85 ? 20.287 4.398 -10.323 1.00 92.94 85 LYS A C 1
ATOM 668 O O . LYS A 1 85 ? 21.100 5.291 -10.119 1.00 92.94 85 LYS A O 1
ATOM 673 N N . TYR A 1 86 ? 18.982 4.560 -10.098 1.00 92.19 86 TYR A N 1
ATOM 674 C CA . TYR A 1 86 ? 18.394 5.744 -9.464 1.00 92.19 86 TYR A CA 1
ATOM 675 C C . TYR A 1 86 ? 18.096 5.536 -7.975 1.00 92.19 86 TYR A C 1
ATOM 677 O O . TYR A 1 86 ? 17.592 6.454 -7.330 1.00 92.19 86 TYR A O 1
ATOM 685 N N . LEU A 1 87 ? 18.336 4.335 -7.443 1.00 87.62 87 LEU A N 1
ATOM 686 C CA . LEU A 1 87 ? 18.181 4.039 -6.024 1.00 87.62 87 LEU A CA 1
ATOM 687 C C . LEU A 1 87 ? 19.484 4.328 -5.281 1.00 87.62 87 LEU A C 1
ATOM 689 O O . LEU A 1 87 ? 20.571 4.234 -5.848 1.00 87.62 87 LEU A O 1
ATOM 693 N N . ASP A 1 88 ? 19.360 4.666 -3.998 1.00 84.62 88 ASP A N 1
ATOM 694 C CA . ASP A 1 88 ? 20.513 4.745 -3.107 1.00 84.62 88 ASP A CA 1
ATOM 695 C C . ASP A 1 88 ? 21.231 3.379 -3.097 1.00 84.62 88 ASP A C 1
ATOM 697 O O . ASP A 1 88 ? 20.565 2.355 -2.893 1.00 84.62 88 ASP A O 1
ATOM 701 N N . PRO A 1 89 ? 22.561 3.336 -3.298 1.00 77.06 89 PRO A N 1
ATOM 702 C CA . PRO A 1 89 ? 23.344 2.108 -3.229 1.00 77.06 89 PRO A CA 1
ATOM 703 C C . PRO A 1 89 ? 23.070 1.260 -1.976 1.00 77.06 89 PRO A C 1
ATOM 705 O O . PRO A 1 89 ? 23.050 0.028 -2.062 1.00 77.06 89 PRO A O 1
ATOM 708 N N . ALA A 1 90 ? 22.781 1.894 -0.833 1.00 77.44 90 ALA A N 1
ATOM 709 C CA . ALA A 1 90 ? 22.430 1.213 0.413 1.00 77.44 90 ALA A CA 1
ATOM 710 C C . ALA A 1 90 ? 21.122 0.406 0.314 1.00 77.44 90 ALA A C 1
ATOM 712 O O . ALA A 1 90 ? 20.983 -0.620 0.976 1.00 77.44 90 ALA A O 1
ATOM 713 N N . LEU A 1 91 ? 20.179 0.814 -0.543 1.00 70.06 91 LEU A N 1
ATOM 714 C CA . LEU A 1 91 ? 18.945 0.066 -0.815 1.00 70.06 91 LEU A CA 1
ATOM 715 C C . LEU A 1 91 ? 19.133 -1.077 -1.825 1.00 70.06 91 LEU A C 1
ATOM 717 O O . LEU A 1 91 ? 18.265 -1.942 -1.928 1.00 70.06 91 LEU A O 1
ATOM 721 N N . THR A 1 92 ? 20.239 -1.097 -2.570 1.00 66.56 92 THR A N 1
ATOM 722 C CA . THR A 1 92 ? 20.526 -2.134 -3.579 1.00 66.56 92 THR A CA 1
ATOM 723 C C . THR A 1 92 ? 21.449 -3.248 -3.083 1.00 66.56 92 THR A C 1
ATOM 725 O O . THR A 1 92 ? 21.525 -4.288 -3.723 1.00 66.56 92 THR A O 1
ATOM 728 N N . ALA A 1 93 ? 22.116 -3.075 -1.936 1.00 54.09 93 ALA A N 1
ATOM 729 C CA . ALA A 1 93 ? 23.117 -4.015 -1.410 1.00 54.09 93 ALA A CA 1
ATOM 730 C C . ALA A 1 93 ? 22.545 -5.320 -0.806 1.00 54.09 93 ALA A C 1
ATOM 732 O O . ALA A 1 93 ? 23.308 -6.201 -0.413 1.00 54.09 93 ALA A O 1
ATOM 733 N N . HIS A 1 94 ? 21.218 -5.447 -0.712 1.00 50.66 94 HIS A N 1
ATOM 734 C CA . HIS A 1 94 ? 20.530 -6.574 -0.065 1.00 50.66 94 HIS A CA 1
ATOM 735 C C . HIS A 1 94 ? 19.484 -7.256 -0.962 1.00 50.66 94 HIS A C 1
ATOM 737 O O . HIS A 1 94 ? 18.590 -7.930 -0.449 1.00 50.66 94 HIS A O 1
ATOM 743 N N . VAL A 1 95 ? 19.566 -7.049 -2.280 1.00 48.34 95 VAL A N 1
ATOM 744 C CA . VAL A 1 95 ? 18.682 -7.676 -3.278 1.00 48.34 95 VAL A CA 1
ATOM 745 C C . VAL A 1 95 ? 19.436 -8.764 -4.021 1.00 48.34 95 VAL A C 1
ATOM 747 O O . VAL A 1 95 ? 20.550 -8.463 -4.499 1.00 48.34 95 VAL A O 1
#

Radius of gyration: 15.28 Å; chains: 1; bounding box: 40×21×37 Å

Sequence (95 aa):
RDNTTKGTAHRRFAVSINLNSDYDGGDLRFPEFGDRTYRPPPGGACVFSCSILHEATPVSRGERFAFLPFLYDEAAAKVREENLKYLDPALTAHV

Secondary structure (DSSP, 8-state):
---SSTTTTT--EEEEEE----EEE--EE-GGG-S-EE-PPTT-EEEEETTS--EEPPEEEE---EE--EE--HHHHHHHHHHGGGS-HHHHTT-

pLDDT: mean 94.76, std 9.58, range [48.34, 98.69]